Protein AF-A0AAP0AZJ4-F1 (afdb_monomer_lite)

Organism: NCBI:txid2320716

Structure (mmCIF, N/CA/C/O backbone):
data_AF-A0AAP0AZJ4-F1
#
_entry.id   AF-A0AAP0AZJ4-F1
#
loop_
_atom_site.group_PDB
_atom_site.id
_atom_site.type_symbol
_atom_site.label_atom_id
_atom_site.label_alt_id
_atom_site.label_comp_id
_atom_site.label_asym_id
_atom_site.label_entity_id
_atom_site.label_seq_id
_atom_site.pdbx_PDB_ins_code
_atom_site.Cartn_x
_atom_site.Cartn_y
_atom_site.Cartn_z
_atom_site.occupancy
_atom_site.B_iso_or_equiv
_atom_site.auth_seq_id
_atom_site.auth_comp_id
_atom_site.auth_asym_id
_atom_site.auth_atom_id
_atom_site.pdbx_PDB_model_num
ATOM 1 N N . MET A 1 1 ? 5.506 -13.066 -6.778 1.00 90.19 1 MET A N 1
ATOM 2 C CA . MET A 1 1 ? 5.770 -12.293 -8.010 1.00 90.19 1 MET A CA 1
ATOM 3 C C . MET A 1 1 ? 7.248 -12.309 -8.364 1.00 90.19 1 MET A C 1
ATOM 5 O O . MET A 1 1 ? 7.567 -12.714 -9.469 1.00 90.19 1 MET A O 1
ATOM 9 N N . GLU A 1 2 ? 8.147 -11.988 -7.432 1.00 91.81 2 GLU A N 1
ATOM 10 C CA . GLU A 1 2 ? 9.601 -12.060 -7.671 1.00 91.81 2 GLU A CA 1
ATOM 11 C C . GLU A 1 2 ? 10.092 -13.453 -8.099 1.00 91.81 2 GLU A C 1
ATOM 13 O O . GLU A 1 2 ? 10.712 -13.586 -9.147 1.00 91.81 2 GLU A O 1
ATOM 18 N N . ALA A 1 3 ? 9.694 -14.512 -7.382 1.00 93.62 3 ALA A N 1
ATOM 19 C CA . ALA A 1 3 ? 9.989 -15.900 -7.769 1.00 93.62 3 ALA A CA 1
ATOM 20 C C . ALA A 1 3 ? 9.400 -16.312 -9.138 1.00 93.62 3 ALA A C 1
ATOM 22 O O . ALA A 1 3 ? 9.808 -17.318 -9.704 1.00 93.62 3 ALA A O 1
ATOM 23 N N . ALA A 1 4 ? 8.449 -15.536 -9.671 1.00 92.94 4 ALA A N 1
ATOM 24 C CA . ALA A 1 4 ? 7.876 -15.717 -11.004 1.00 92.94 4 ALA A CA 1
ATOM 25 C C . ALA A 1 4 ? 8.541 -14.809 -12.063 1.00 92.94 4 ALA A C 1
ATOM 27 O O . ALA A 1 4 ? 8.009 -14.659 -13.157 1.00 92.94 4 ALA A O 1
ATOM 28 N N . GLY A 1 5 ? 9.672 -14.171 -11.740 1.00 92.50 5 GLY A N 1
ATOM 29 C CA . GLY A 1 5 ? 10.447 -13.343 -12.667 1.00 92.50 5 GLY A CA 1
ATOM 30 C C . GLY A 1 5 ? 9.956 -11.902 -12.825 1.00 92.50 5 GLY A C 1
ATOM 31 O O . GLY A 1 5 ? 10.358 -11.227 -13.768 1.00 92.50 5 GLY A O 1
ATOM 32 N N . PHE A 1 6 ? 9.096 -11.395 -11.941 1.00 94.25 6 PHE A N 1
ATOM 33 C CA . PHE A 1 6 ? 8.654 -9.996 -11.985 1.00 94.25 6 PHE A CA 1
ATOM 34 C C . PHE A 1 6 ? 9.526 -9.107 -11.095 1.00 94.25 6 PHE A C 1
ATOM 36 O O . PHE A 1 6 ? 9.851 -9.480 -9.969 1.00 94.25 6 PHE A O 1
ATOM 43 N N . ALA A 1 7 ? 9.843 -7.900 -11.561 1.00 94.69 7 ALA A N 1
ATOM 44 C CA . ALA A 1 7 ? 10.570 -6.908 -10.777 1.00 94.69 7 ALA A CA 1
ATOM 45 C C . ALA A 1 7 ? 9.604 -6.059 -9.942 1.00 94.69 7 ALA A C 1
ATOM 47 O O . ALA A 1 7 ? 8.535 -5.668 -10.422 1.00 94.69 7 ALA A O 1
ATOM 48 N N . LYS A 1 8 ? 9.993 -5.746 -8.699 1.00 94.75 8 LYS A N 1
ATOM 49 C CA . LYS A 1 8 ? 9.287 -4.768 -7.860 1.00 94.75 8 LYS A CA 1
ATOM 50 C C . LYS A 1 8 ? 9.381 -3.383 -8.504 1.00 94.75 8 LYS A C 1
ATOM 52 O O . LYS A 1 8 ? 10.456 -2.982 -8.941 1.00 94.75 8 LYS A O 1
ATOM 57 N N . VAL A 1 9 ? 8.273 -2.645 -8.526 1.00 95.31 9 VAL A N 1
ATOM 58 C CA . VAL A 1 9 ? 8.237 -1.259 -9.017 1.00 95.31 9 VAL A CA 1
ATOM 59 C C . VAL A 1 9 ? 7.677 -0.360 -7.931 1.00 95.31 9 VAL A C 1
ATOM 61 O O . VAL A 1 9 ? 6.612 -0.645 -7.394 1.00 95.31 9 VAL A O 1
ATOM 64 N N . GLY A 1 10 ? 8.394 0.718 -7.616 1.00 95.44 10 GLY A N 1
ATOM 65 C CA . GLY A 1 10 ? 7.959 1.681 -6.612 1.00 95.44 10 GLY A CA 1
ATOM 66 C C . GLY A 1 10 ? 6.584 2.269 -6.933 1.00 95.44 10 GLY A C 1
ATOM 67 O O . GLY A 1 10 ? 6.261 2.549 -8.089 1.00 95.44 10 GLY A O 1
ATOM 68 N N . LEU A 1 11 ? 5.776 2.464 -5.899 1.00 95.44 11 LEU A N 1
ATOM 69 C CA . LEU A 1 11 ? 4.531 3.207 -5.988 1.00 95.44 11 LEU A CA 1
ATOM 70 C C . LEU A 1 11 ? 4.847 4.668 -6.293 1.00 95.44 11 LEU A C 1
ATOM 72 O O . LEU A 1 11 ? 5.772 5.255 -5.733 1.00 95.44 11 LEU A O 1
ATOM 76 N N . SER A 1 12 ? 4.053 5.283 -7.165 1.00 93.69 12 SER A N 1
ATOM 77 C CA . SER A 1 12 ? 4.155 6.727 -7.344 1.00 93.69 12 SER A CA 1
ATOM 78 C C . SER A 1 12 ? 3.541 7.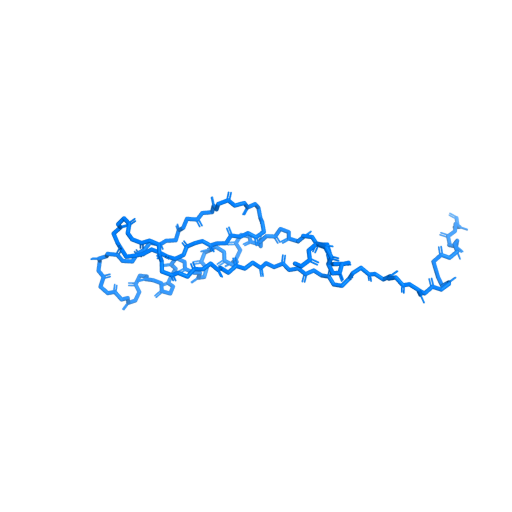449 -6.145 1.00 93.69 12 SER A C 1
ATOM 80 O O . SER A 1 12 ? 2.577 6.975 -5.536 1.00 93.69 12 SER A O 1
ATOM 82 N N . PHE A 1 13 ? 4.027 8.660 -5.872 1.00 93.62 13 PHE A N 1
ATOM 83 C CA . PHE A 1 13 ? 3.391 9.569 -4.917 1.00 93.62 13 PHE A CA 1
ATOM 84 C C . PHE A 1 13 ? 1.887 9.740 -5.200 1.00 93.62 13 PHE A C 1
ATOM 86 O O . PHE A 1 13 ? 1.069 9.732 -4.281 1.00 93.62 13 PHE A O 1
ATOM 93 N N . PHE A 1 14 ? 1.503 9.794 -6.480 1.00 95.69 14 PHE A N 1
ATOM 94 C CA . PHE A 1 14 ? 0.105 9.872 -6.896 1.00 95.69 14 PHE A CA 1
ATOM 95 C C . PHE A 1 14 ? -0.705 8.645 -6.475 1.00 95.69 14 PHE A C 1
ATOM 97 O O . PHE A 1 14 ? -1.836 8.813 -6.032 1.00 95.69 14 PHE A O 1
ATOM 104 N N . ASN A 1 15 ? -0.153 7.428 -6.545 1.00 94.44 15 ASN A N 1
ATOM 105 C CA . ASN A 1 15 ? -0.864 6.233 -6.078 1.00 94.44 15 ASN A CA 1
ATOM 106 C C . ASN A 1 15 ? -1.181 6.330 -4.579 1.00 94.44 15 ASN A C 1
ATOM 108 O O . ASN A 1 15 ? -2.312 6.060 -4.170 1.00 94.44 15 ASN A O 1
ATOM 112 N N . LEU A 1 16 ? -0.217 6.785 -3.772 1.00 94.56 16 LEU A N 1
ATOM 113 C CA . LEU A 1 16 ? -0.422 6.981 -2.339 1.00 94.56 16 LEU A CA 1
ATOM 114 C C . LEU A 1 16 ? -1.449 8.090 -2.058 1.00 94.56 16 LEU A C 1
ATOM 116 O O . LEU A 1 16 ? -2.388 7.869 -1.295 1.00 94.56 16 LEU A O 1
ATOM 120 N N . CYS A 1 17 ? -1.340 9.252 -2.705 1.00 95.94 17 C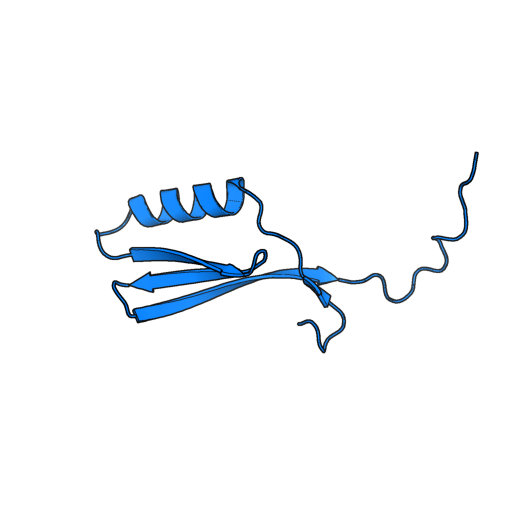YS A N 1
ATOM 121 C CA . CYS A 1 17 ? -2.308 10.342 -2.544 1.00 95.94 17 CYS A CA 1
ATOM 122 C C . CYS A 1 17 ? -3.731 9.933 -2.938 1.00 95.94 17 CYS A C 1
ATOM 124 O O . CYS A 1 17 ? -4.670 10.200 -2.191 1.00 95.94 17 CYS A O 1
ATOM 126 N N . GLN A 1 18 ? -3.888 9.251 -4.075 1.00 96.19 18 GLN A N 1
ATOM 127 C CA . GLN A 1 18 ? -5.191 8.787 -4.554 1.00 96.19 18 GLN A CA 1
ATOM 128 C C . GLN A 1 18 ? -5.805 7.763 -3.597 1.00 96.19 18 GLN A C 1
ATOM 130 O O . GLN A 1 18 ? -6.991 7.848 -3.295 1.00 96.19 18 GLN A O 1
ATOM 135 N N . SER A 1 19 ? -5.001 6.845 -3.046 1.00 95.81 19 SER A N 1
ATOM 136 C CA . SER A 1 19 ? -5.488 5.887 -2.046 1.00 95.81 19 SER A CA 1
ATOM 137 C C . SER A 1 19 ? -5.963 6.571 -0.757 1.00 95.81 19 SER A C 1
ATOM 139 O O . SER A 1 19 ? -7.038 6.248 -0.258 1.00 95.81 19 SER A O 1
ATOM 141 N N . ARG A 1 20 ? -5.233 7.578 -0.255 1.00 94.62 20 ARG A N 1
ATOM 142 C CA . ARG A 1 20 ? -5.650 8.374 0.915 1.00 94.62 20 ARG A CA 1
ATOM 143 C C . ARG A 1 20 ? -6.935 9.155 0.655 1.00 94.62 20 ARG A C 1
ATOM 145 O O . ARG A 1 20 ? -7.822 9.147 1.501 1.00 94.62 20 ARG A O 1
ATOM 152 N N . MET A 1 21 ? -7.045 9.791 -0.512 1.00 95.62 21 MET A N 1
ATOM 153 C CA . MET A 1 21 ? -8.256 10.507 -0.919 1.00 95.62 21 MET A CA 1
ATOM 154 C C . MET A 1 21 ? -9.458 9.563 -0.999 1.00 95.62 21 MET A C 1
ATOM 156 O O . MET A 1 21 ? -10.507 9.882 -0.451 1.00 95.62 21 MET A O 1
ATOM 160 N N . LEU A 1 22 ? -9.290 8.390 -1.621 1.00 94.50 22 LEU A N 1
ATOM 161 C CA . LEU A 1 22 ? -10.332 7.367 -1.711 1.00 94.50 22 LEU A CA 1
ATOM 162 C C . LEU A 1 22 ? -10.824 6.948 -0.323 1.00 94.50 22 LEU A C 1
ATOM 164 O O . LEU A 1 22 ? -12.029 6.891 -0.106 1.00 94.50 22 LEU A O 1
ATOM 168 N N . LEU A 1 23 ? -9.913 6.679 0.617 1.00 93.81 23 LEU A N 1
ATOM 169 C CA . LEU A 1 23 ? -10.291 6.290 1.978 1.00 93.81 23 LEU A CA 1
ATOM 170 C C . LEU A 1 23 ? -11.008 7.407 2.740 1.00 93.81 23 LEU A C 1
ATOM 172 O O . LEU A 1 23 ? -11.918 7.106 3.504 1.00 93.81 23 LEU A O 1
ATOM 176 N N . GLY A 1 24 ? -10.652 8.670 2.493 1.00 92.44 24 GLY A N 1
ATOM 177 C CA . GLY A 1 24 ? -11.321 9.829 3.090 1.00 92.44 24 GLY A CA 1
ATOM 178 C C . GLY A 1 24 ? -12.785 10.011 2.670 1.00 92.44 24 GLY A C 1
ATOM 179 O O . GLY A 1 24 ? -13.492 10.796 3.292 1.00 92.44 24 GLY A O 1
ATOM 180 N N . LEU A 1 25 ? -13.259 9.295 1.641 1.00 94.25 25 LEU A N 1
ATOM 181 C CA . LEU A 1 25 ? -14.676 9.277 1.250 1.00 94.25 25 LEU A CA 1
ATOM 182 C C . LEU A 1 25 ? -15.529 8.333 2.116 1.00 94.25 25 LEU A C 1
ATOM 184 O O . LEU A 1 25 ? -16.756 8.374 2.035 1.00 94.25 25 LEU A O 1
ATOM 188 N N . PHE A 1 26 ? -14.900 7.465 2.910 1.00 91.19 26 PHE A N 1
ATOM 189 C CA . PHE A 1 26 ? -15.564 6.474 3.755 1.00 91.19 26 PHE A CA 1
ATOM 190 C C . PHE A 1 26 ? -15.335 6.781 5.241 1.00 91.19 26 PHE A C 1
ATOM 192 O O . PHE A 1 26 ? -14.519 7.624 5.596 1.00 91.19 26 PHE A O 1
ATOM 199 N N . ASN A 1 27 ? -16.064 6.083 6.118 1.00 83.06 27 ASN A N 1
ATOM 200 C CA . ASN A 1 27 ? -16.010 6.291 7.569 1.00 83.06 27 ASN A CA 1
ATOM 201 C C . ASN A 1 27 ? -14.584 6.301 8.147 1.00 83.06 27 ASN A C 1
ATOM 203 O O . ASN A 1 27 ? -13.725 5.501 7.756 1.00 83.06 27 ASN A O 1
ATOM 207 N N . ASP A 1 28 ? -14.402 7.115 9.189 1.00 80.69 28 ASP A N 1
ATOM 208 C CA . ASP A 1 28 ? -13.167 7.207 9.960 1.00 80.69 28 ASP A CA 1
ATOM 209 C C . ASP A 1 28 ? -12.819 5.863 10.615 1.00 80.69 28 ASP A C 1
ATOM 211 O O . ASP A 1 28 ? -13.469 5.375 11.543 1.00 80.69 28 ASP A O 1
ATOM 215 N N . GLY A 1 29 ? -11.768 5.233 10.101 1.00 89.56 29 GLY A N 1
ATOM 216 C CA . GLY A 1 29 ? -11.313 3.920 10.544 1.00 89.56 29 GLY A CA 1
ATOM 217 C C . GLY A 1 29 ? -10.463 3.226 9.495 1.00 89.56 29 GLY A C 1
ATOM 218 O O . GLY A 1 29 ? -9.552 2.480 9.858 1.00 89.56 29 GLY A O 1
ATOM 219 N N . TYR A 1 30 ? -10.698 3.518 8.215 1.00 95.31 30 TYR A N 1
ATOM 220 C CA . TYR A 1 30 ? -9.819 3.055 7.153 1.00 95.31 30 TYR A CA 1
ATOM 221 C C . TYR A 1 30 ? -8.493 3.813 7.145 1.00 95.31 30 TYR A C 1
ATOM 223 O O . TYR A 1 30 ? -8.444 5.028 7.334 1.00 95.31 30 TYR A O 1
ATOM 231 N N . LYS A 1 31 ? -7.403 3.083 6.914 1.00 94.44 31 LYS A N 1
ATOM 232 C CA . LYS A 1 31 ? -6.050 3.630 6.790 1.00 94.44 31 LYS A CA 1
ATOM 233 C C . LYS A 1 31 ? -5.312 2.952 5.649 1.00 94.44 31 LYS A C 1
ATOM 235 O O . LYS A 1 31 ? -5.614 1.812 5.300 1.00 94.44 31 LYS A O 1
ATOM 240 N N . VAL A 1 32 ? -4.326 3.659 5.108 1.00 95.25 32 VAL A N 1
ATOM 241 C CA . VAL A 1 32 ? -3.346 3.102 4.179 1.00 95.25 32 VAL A CA 1
ATOM 242 C C . VAL A 1 32 ? -1.950 3.267 4.767 1.00 95.25 32 VAL A C 1
ATOM 244 O O . VAL A 1 32 ? -1.578 4.359 5.201 1.00 95.25 32 VAL A O 1
ATOM 247 N N . GLU A 1 33 ? -1.195 2.178 4.788 1.00 94.44 33 GLU A N 1
ATOM 248 C CA . GLU A 1 33 ? 0.189 2.118 5.252 1.00 94.44 33 GLU A CA 1
ATOM 249 C C . GLU A 1 33 ? 1.092 1.683 4.096 1.00 94.44 33 GLU A C 1
ATOM 251 O O . GLU A 1 33 ? 0.721 0.825 3.292 1.00 94.44 33 GLU A O 1
ATOM 256 N N . GLU A 1 34 ? 2.276 2.280 4.005 1.00 93.25 34 GLU A N 1
ATOM 257 C CA . GLU A 1 34 ? 3.312 1.852 3.068 1.00 93.25 34 GLU A CA 1
ATOM 258 C C . GLU A 1 34 ? 4.212 0.845 3.793 1.00 93.25 34 GLU A C 1
ATOM 260 O O . GLU A 1 34 ? 4.952 1.210 4.703 1.00 93.25 34 GLU A O 1
ATOM 265 N N . GLU A 1 35 ? 4.079 -0.439 3.451 1.00 91.94 35 GLU A N 1
ATOM 266 C CA . GLU A 1 35 ? 4.848 -1.526 4.085 1.00 91.94 35 GLU A CA 1
ATOM 267 C C . GLU A 1 35 ? 6.190 -1.743 3.370 1.00 91.94 35 GLU A C 1
ATOM 269 O O . GLU A 1 35 ? 7.198 -2.042 4.003 1.00 91.94 35 GLU A O 1
ATOM 274 N N . GLU A 1 36 ? 6.208 -1.546 2.051 1.00 93.56 36 GLU A N 1
ATOM 275 C CA . GLU A 1 36 ? 7.397 -1.568 1.196 1.00 93.56 36 GLU A CA 1
ATOM 276 C C . GLU A 1 36 ? 7.226 -0.524 0.078 1.00 93.56 36 GLU A C 1
ATOM 278 O O . GLU A 1 36 ? 6.085 -0.194 -0.260 1.00 93.56 36 GLU A O 1
ATOM 283 N N . PRO A 1 37 ? 8.308 -0.076 -0.590 1.00 93.56 37 PRO A N 1
ATOM 284 C CA . PRO A 1 37 ? 8.218 0.932 -1.652 1.00 93.56 37 PRO A CA 1
ATOM 285 C C . PRO A 1 37 ? 7.258 0.580 -2.797 1.00 93.56 37 PRO A C 1
ATOM 287 O O . PRO A 1 37 ? 6.796 1.464 -3.507 1.00 93.56 37 PRO A O 1
ATOM 290 N N . ASN A 1 38 ? 6.962 -0.706 -3.019 1.00 96.25 38 ASN A N 1
ATOM 291 C CA . ASN A 1 38 ? 6.036 -1.176 -4.051 1.00 96.25 38 ASN A CA 1
ATOM 292 C C . ASN A 1 38 ? 4.692 -1.672 -3.499 1.00 96.25 38 ASN A C 1
ATOM 294 O O . ASN A 1 38 ? 3.949 -2.309 -4.249 1.00 96.25 38 ASN A O 1
ATOM 298 N N . LYS A 1 39 ? 4.397 -1.467 -2.207 1.00 97.00 39 LYS A N 1
ATOM 299 C CA . LYS A 1 39 ? 3.307 -2.153 -1.507 1.00 97.00 39 LYS A CA 1
ATOM 300 C C . LYS A 1 39 ? 2.530 -1.252 -0.545 1.00 97.00 39 LYS A C 1
ATOM 302 O O . LYS A 1 39 ? 3.085 -0.696 0.399 1.00 97.00 39 LYS A O 1
ATOM 307 N N . LEU A 1 40 ? 1.213 -1.210 -0.740 1.00 96.69 40 LEU A N 1
ATOM 308 C CA . LEU A 1 40 ? 0.254 -0.584 0.168 1.00 96.69 40 LEU A CA 1
ATOM 309 C C . LEU A 1 40 ? -0.491 -1.643 0.973 1.00 96.69 40 LEU A C 1
ATOM 311 O O . LEU A 1 40 ? -0.881 -2.684 0.440 1.00 96.69 40 LEU A O 1
ATOM 315 N N . VAL A 1 41 ? -0.761 -1.330 2.235 1.00 97.00 41 VAL A N 1
ATOM 316 C CA . VAL A 1 41 ? -1.638 -2.105 3.109 1.00 97.00 41 VAL A CA 1
ATOM 317 C C . VAL A 1 41 ? -2.839 -1.249 3.473 1.00 97.00 41 VAL A C 1
ATOM 319 O O . VAL A 1 41 ? -2.696 -0.161 4.024 1.00 97.00 41 VAL A O 1
ATOM 322 N N . PHE A 1 42 ? -4.029 -1.749 3.169 1.00 96.06 42 PHE A N 1
ATOM 323 C CA . PHE A 1 42 ? -5.288 -1.164 3.597 1.00 96.06 42 PHE A CA 1
ATOM 324 C C . PHE A 1 42 ? -5.714 -1.805 4.909 1.00 96.06 42 PHE A C 1
ATOM 326 O O . PHE A 1 42 ? -5.807 -3.032 5.012 1.00 96.06 42 PHE A O 1
ATOM 333 N N . CYS A 1 43 ? -6.003 -0.970 5.897 1.00 96.12 43 CYS A N 1
ATOM 334 C CA . CYS A 1 43 ? -6.366 -1.386 7.242 1.00 96.12 43 CYS A CA 1
ATOM 335 C C . CYS A 1 43 ? -7.728 -0.817 7.634 1.00 96.12 43 CYS A C 1
ATOM 337 O O . CYS A 1 43 ? -8.075 0.293 7.236 1.00 96.12 43 CYS A O 1
ATOM 339 N N . TRP A 1 44 ? -8.458 -1.539 8.483 1.00 95.12 44 TRP A N 1
ATOM 340 C CA . TRP A 1 44 ? -9.521 -0.979 9.313 1.00 95.12 44 TRP A CA 1
ATOM 341 C C . TRP A 1 44 ? -9.058 -0.981 10.766 1.00 95.12 44 TRP A C 1
ATOM 343 O O . TRP A 1 44 ? -8.868 -2.035 11.377 1.00 95.12 44 TRP A O 1
ATOM 353 N N . LYS A 1 45 ? -8.855 0.210 11.332 1.00 92.25 45 LYS A N 1
ATOM 354 C CA . LYS A 1 45 ? -8.185 0.411 12.622 1.00 92.25 45 LYS A CA 1
ATOM 355 C C . LYS A 1 45 ? -6.809 -0.268 12.607 1.00 92.25 45 LYS A C 1
ATOM 357 O O . LYS A 1 45 ? -5.935 0.177 11.875 1.00 92.25 45 LYS A O 1
ATOM 362 N N . THR A 1 46 ? -6.615 -1.316 13.402 1.00 91.62 46 THR A N 1
ATOM 363 C CA . THR A 1 46 ? -5.373 -2.103 13.476 1.00 91.62 46 THR A CA 1
ATOM 364 C C . THR A 1 46 ? -5.432 -3.394 12.656 1.00 91.62 46 THR A C 1
ATOM 366 O O . THR A 1 46 ? -4.447 -4.124 12.582 1.00 91.62 46 THR A O 1
ATOM 369 N N . CYS A 1 47 ? -6.580 -3.707 12.049 1.00 95.75 47 CYS A N 1
ATOM 370 C CA . CYS A 1 47 ? -6.774 -4.922 11.270 1.00 95.75 47 CYS A CA 1
ATOM 371 C C . CYS A 1 47 ? -6.342 -4.691 9.817 1.00 95.75 47 CYS A C 1
ATOM 373 O O . CYS A 1 47 ? -6.937 -3.862 9.127 1.00 95.75 47 CYS A O 1
ATOM 375 N N . LYS A 1 48 ? -5.329 -5.430 9.346 1.00 96.38 48 LYS A N 1
ATOM 376 C CA . LYS A 1 48 ? -4.923 -5.453 7.932 1.00 96.38 48 LYS A CA 1
ATOM 377 C C . LYS A 1 48 ? -5.987 -6.189 7.114 1.00 96.38 48 LYS A C 1
ATOM 379 O O . LYS A 1 48 ? -6.319 -7.327 7.430 1.00 96.38 48 LYS A O 1
ATOM 384 N N . LEU A 1 49 ? -6.500 -5.546 6.069 1.00 95.88 49 LEU A N 1
ATOM 385 C CA . LEU A 1 49 ? -7.566 -6.084 5.220 1.00 95.88 49 LEU A CA 1
ATOM 386 C C . LEU A 1 49 ? -7.043 -6.538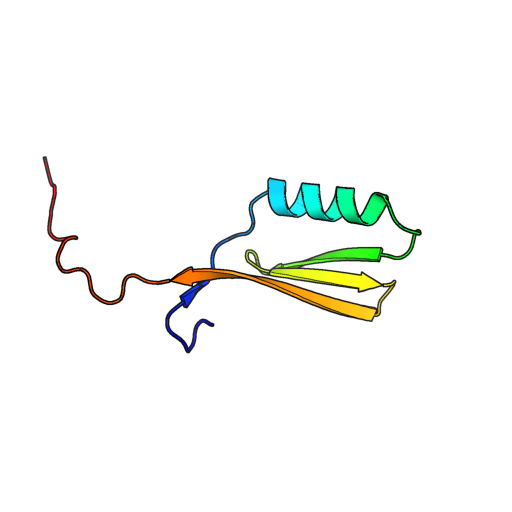 3.861 1.00 95.88 49 LEU A C 1
ATOM 388 O O . LEU A 1 49 ? -7.324 -7.651 3.426 1.00 95.88 49 LEU A O 1
ATOM 392 N N . LEU A 1 50 ? -6.293 -5.669 3.182 1.00 96.38 50 LEU A N 1
ATOM 393 C CA . LEU A 1 50 ? -5.850 -5.902 1.812 1.00 96.38 50 LEU A CA 1
ATOM 394 C C . LEU A 1 50 ? -4.422 -5.407 1.621 1.00 96.38 50 LEU A C 1
ATOM 396 O O . LEU A 1 50 ? -4.055 -4.345 2.116 1.00 96.38 50 LEU A O 1
ATOM 400 N N . LEU A 1 51 ? -3.637 -6.163 0.858 1.00 96.44 51 LEU A N 1
ATOM 401 C CA . LEU A 1 51 ? -2.320 -5.750 0.400 1.00 96.44 51 LEU A CA 1
ATOM 402 C C . LEU A 1 51 ? -2.351 -5.586 -1.118 1.00 96.44 51 LEU A C 1
ATOM 404 O O . LEU A 1 51 ? -2.716 -6.512 -1.841 1.00 96.44 51 LEU A O 1
ATOM 408 N N . ALA A 1 52 ? -1.940 -4.417 -1.595 1.00 96.19 52 ALA A N 1
ATOM 409 C CA . ALA A 1 52 ? -1.788 -4.116 -3.011 1.00 96.19 52 ALA A CA 1
ATOM 410 C C . ALA A 1 52 ? -0.305 -3.906 -3.311 1.00 96.19 52 ALA A C 1
ATOM 412 O O . ALA A 1 52 ? 0.379 -3.210 -2.567 1.00 96.19 52 ALA A O 1
ATOM 413 N N . SER A 1 53 ? 0.207 -4.502 -4.388 1.00 96.12 53 SER A N 1
ATOM 414 C CA . SER A 1 53 ? 1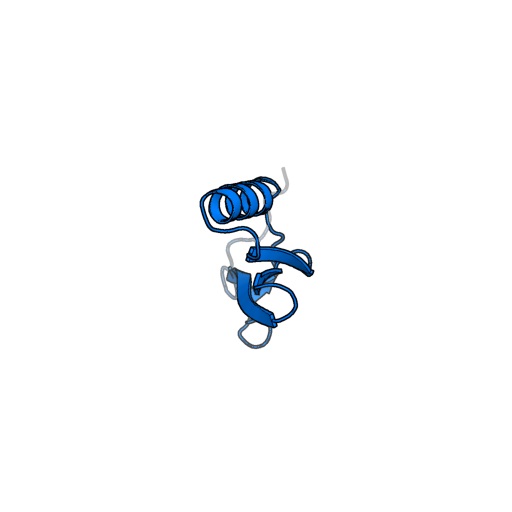.607 -4.327 -4.785 1.00 96.12 53 SER A CA 1
ATOM 415 C C . SER A 1 53 ? 1.769 -4.175 -6.288 1.00 96.12 53 SER A C 1
ATOM 417 O O . SER A 1 53 ? 0.995 -4.748 -7.054 1.00 96.12 53 SER A O 1
ATOM 419 N N . VAL A 1 54 ? 2.778 -3.407 -6.700 1.00 95.75 54 VAL A N 1
ATOM 420 C CA . VAL A 1 54 ? 3.083 -3.136 -8.110 1.00 95.75 54 VAL A CA 1
ATOM 421 C C . VAL A 1 54 ? 4.322 -3.913 -8.537 1.00 95.75 54 VAL A C 1
ATOM 423 O O . VAL A 1 54 ? 5.332 -3.983 -7.826 1.00 95.75 54 VAL A O 1
ATOM 426 N N . TRP A 1 55 ? 4.215 -4.517 -9.717 1.00 96.06 55 TRP A N 1
ATOM 427 C CA . TRP A 1 55 ? 5.226 -5.374 -10.316 1.00 96.06 55 TRP A CA 1
ATOM 428 C C . TRP A 1 55 ? 5.272 -5.118 -11.817 1.00 96.06 55 TRP A C 1
ATOM 430 O O . TRP A 1 55 ? 4.234 -4.886 -12.435 1.00 96.06 55 TRP A O 1
ATOM 440 N N . SER A 1 56 ? 6.461 -5.195 -12.405 1.00 95.00 56 SER A N 1
ATOM 441 C CA . SER A 1 56 ? 6.646 -5.161 -13.855 1.00 95.00 56 SER A CA 1
ATOM 442 C C . SER A 1 56 ? 7.206 -6.489 -14.338 1.00 95.00 56 SER A C 1
ATOM 444 O O . SER A 1 56 ? 8.001 -7.132 -13.646 1.00 95.00 56 SER A O 1
ATOM 446 N N . ALA A 1 57 ? 6.783 -6.911 -15.528 1.00 93.62 57 ALA A N 1
ATOM 447 C CA . ALA A 1 57 ? 7.404 -8.039 -16.197 1.00 93.62 57 ALA A CA 1
ATOM 448 C C . ALA A 1 57 ? 8.865 -7.680 -16.487 1.00 93.62 57 ALA A C 1
ATOM 450 O O . ALA A 1 57 ? 9.150 -6.661 -17.119 1.00 93.62 57 ALA A O 1
ATOM 451 N N . THR A 1 58 ? 9.803 -8.505 -16.024 1.00 82.75 58 THR A N 1
ATOM 452 C CA . THR A 1 58 ? 11.174 -8.381 -16.515 1.00 82.75 58 THR A CA 1
ATOM 453 C C . THR A 1 58 ? 11.190 -8.901 -17.945 1.00 82.75 58 THR A C 1
ATOM 455 O O . THR A 1 58 ? 10.597 -9.942 -18.236 1.00 82.75 58 THR A O 1
ATOM 458 N N . ALA A 1 59 ? 11.820 -8.166 -18.862 1.00 69.12 59 ALA A N 1
ATOM 459 C CA . ALA A 1 59 ? 12.00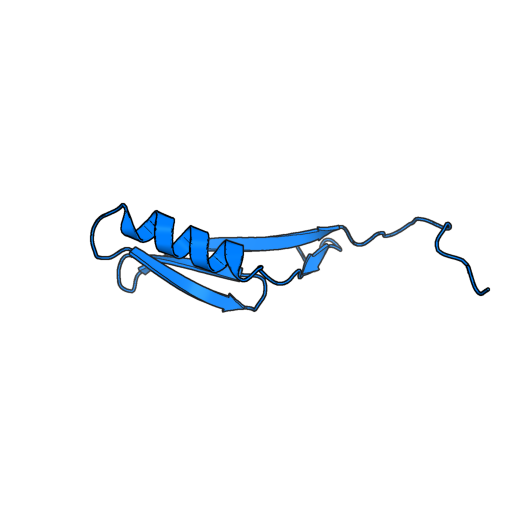1 -8.619 -20.235 1.00 69.12 59 ALA A CA 1
ATOM 460 C C . ALA A 1 59 ? 12.994 -9.792 -20.253 1.00 69.12 59 ALA A C 1
ATOM 462 O O . ALA A 1 59 ? 14.158 -9.648 -20.617 1.00 69.12 59 ALA A O 1
ATOM 463 N N . SER A 1 60 ? 12.544 -10.969 -19.834 1.00 64.75 60 SER A N 1
ATOM 464 C CA . SER A 1 60 ? 13.270 -12.216 -20.016 1.00 64.75 60 SER A CA 1
ATOM 465 C C . SER A 1 60 ? 13.087 -12.665 -21.469 1.00 64.75 60 SER A C 1
ATOM 467 O O . SER A 1 60 ? 12.283 -13.536 -21.776 1.00 64.75 60 SER A O 1
ATOM 469 N N . GLY A 1 61 ? 13.823 -12.017 -22.386 1.00 60.03 61 GLY A N 1
ATOM 470 C CA . GLY A 1 61 ? 14.031 -12.536 -23.744 1.00 60.03 61 GLY A CA 1
ATOM 471 C C . GLY A 1 61 ? 13.748 -11.611 -24.932 1.00 60.03 61 GLY A C 1
ATOM 472 O O . GLY A 1 61 ? 13.220 -12.091 -25.929 1.00 60.03 61 GLY A O 1
ATOM 473 N N . SER A 1 62 ? 14.135 -10.330 -24.907 1.00 43.31 62 SER A N 1
ATOM 474 C CA . SER A 1 62 ? 14.343 -9.605 -26.175 1.00 43.31 62 SER A CA 1
ATOM 475 C C . SER A 1 62 ? 15.844 -9.497 -26.477 1.00 43.31 62 SER A C 1
ATOM 477 O O . SER A 1 62 ? 16.556 -8.841 -25.714 1.00 43.31 62 SER A O 1
ATOM 479 N N . PRO A 1 63 ? 16.357 -10.074 -27.584 1.00 50.94 63 PRO A N 1
ATOM 480 C CA . PRO A 1 63 ? 17.732 -9.845 -28.028 1.00 50.94 63 PRO A CA 1
ATOM 481 C C . PRO A 1 63 ? 17.984 -8.404 -28.516 1.00 50.94 63 PRO A C 1
ATOM 483 O O . PRO A 1 63 ? 19.096 -8.089 -28.931 1.00 50.94 63 PRO A O 1
ATOM 486 N N . ALA A 1 64 ? 16.986 -7.514 -28.476 1.00 51.62 64 ALA A N 1
ATOM 487 C CA . ALA A 1 64 ? 17.059 -6.180 -29.071 1.00 51.62 64 ALA A CA 1
ATOM 488 C C . ALA A 1 64 ? 17.657 -5.086 -28.163 1.00 51.62 64 ALA A C 1
ATOM 490 O O . ALA A 1 64 ? 17.634 -3.918 -28.531 1.00 51.62 64 ALA A O 1
ATOM 491 N N . ALA A 1 65 ? 18.220 -5.435 -27.003 1.00 52.09 65 ALA A N 1
ATOM 492 C CA . ALA A 1 65 ? 18.993 -4.501 -26.178 1.00 52.09 65 ALA A CA 1
ATOM 493 C C . ALA A 1 65 ? 20.509 -4.726 -26.333 1.00 52.09 65 ALA A C 1
ATOM 495 O O . ALA A 1 65 ? 21.265 -4.678 -25.366 1.00 52.09 65 ALA A O 1
ATOM 496 N N . ARG A 1 66 ? 20.975 -5.002 -27.555 1.00 53.12 66 ARG A N 1
ATOM 497 C CA . ARG A 1 66 ? 22.384 -4.812 -27.909 1.00 53.12 66 ARG A CA 1
ATOM 498 C C . ARG A 1 66 ? 22.534 -3.433 -28.547 1.00 53.12 66 ARG A C 1
ATOM 500 O O . ARG A 1 66 ? 22.074 -3.217 -29.659 1.00 53.12 66 ARG A O 1
ATOM 507 N N . SER A 1 67 ? 23.188 -2.547 -27.797 1.00 54.91 67 SER A N 1
ATOM 508 C CA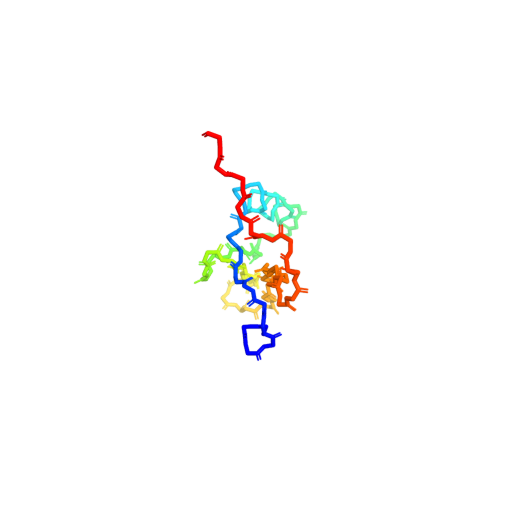 . SER A 1 67 ? 23.943 -1.372 -28.257 1.00 54.91 67 SER A CA 1
ATOM 509 C C . SER A 1 67 ? 23.234 -0.386 -29.195 1.00 54.91 67 SER A C 1
ATOM 511 O O . SER A 1 67 ? 23.240 -0.555 -30.410 1.00 54.91 67 SER A O 1
ATOM 513 N N . LEU A 1 68 ? 22.810 0.746 -28.635 1.00 52.09 68 LEU A N 1
ATOM 514 C CA . LEU A 1 68 ? 22.955 2.032 -29.317 1.00 52.09 68 LEU A CA 1
ATOM 515 C C . LEU A 1 68 ? 23.876 2.905 -28.466 1.00 52.09 68 LEU A C 1
ATOM 517 O O . LEU A 1 68 ? 23.447 3.574 -27.531 1.00 52.09 68 LEU A O 1
ATOM 521 N N . SER A 1 69 ? 25.166 2.816 -28.773 1.00 45.66 69 SER A N 1
ATOM 522 C CA . SER A 1 69 ? 26.156 3.846 -28.476 1.00 45.66 69 SER A CA 1
ATOM 523 C C . SER A 1 69 ? 26.284 4.717 -29.727 1.00 45.66 69 SER A C 1
ATOM 525 O O . SER A 1 69 ? 26.731 4.211 -30.758 1.00 45.66 69 SER A O 1
ATOM 527 N N . CYS A 1 70 ? 25.868 5.979 -29.625 1.00 46.41 70 CYS A N 1
ATOM 528 C CA . CYS A 1 70 ? 26.337 7.070 -30.480 1.00 46.41 70 CYS A CA 1
ATOM 529 C C . CYS A 1 70 ? 27.327 7.905 -29.670 1.00 46.41 70 CYS A C 1
ATOM 531 O O . CYS A 1 70 ? 27.060 8.083 -28.457 1.00 46.41 70 CYS A O 1
#

InterPro domains:
  IPR005202 Transcription factor GRAS [PF03514] (1-55)
  IPR005202 Transcription factor GRAS [PS50985] (1-56)

Sequence (70 aa):
MEAAGFAKVGLSFFNLCQSRMLLGLFNDGYKVEEEEPNKLVFCWKTCKLLLASVWSATASGSPAARSLSC

Secondary structure (DSSP, 8-state):
-GGGTEEE-PPPHHHHHHHHHHHTTS-BTEEEEEEETTEEEEEETTEEEEEEE-EEE--TT-TT-S----

Foldseek 3Di:
DVVVQWDFDFDDPVNVVVVVVVPVVDDPQWDWDPPDRFKIFIGRNPHTDDIDGDIHHDPPDDPPPPDDDD

Radius of gyration: 17.19 Å; chains: 1; bounding box: 42×26×44 Å

pLDDT: mean 87.01, std 15.74, range [43.31, 97.0]